Protein AF-A0A6P7GQM7-F1 (afdb_monomer_lite)

pLDDT: mean 79.1, std 17.11, range [35.19, 96.0]

Secondary structure (DSSP, 8-state):
------SS-----SS--------B-TTSHHHHHHHHHHHTS-TTTSTT-SSSS--HHHHHHHHHHHHHHHHHHHHHHH-GGGGHHHHTTS---SSS--SS----TTSPP---TTHHHHHHHHHT-----SB-------

Organism: NCBI:txid50390

Structure (mmCIF, N/CA/C/O backbone):
data_AF-A0A6P7GQM7-F1
#
_entry.id   AF-A0A6P7GQM7-F1
#
loop_
_atom_site.group_PDB
_atom_site.id
_atom_site.type_symbol
_atom_site.label_atom_id
_atom_site.label_alt_id
_atom_site.label_comp_id
_atom_site.label_asym_id
_atom_site.label_entity_id
_atom_site.label_seq_id
_atom_site.pdbx_PDB_ins_code
_atom_site.Cartn_x
_atom_site.Cartn_y
_atom_site.Cartn_z
_atom_site.occupancy
_atom_site.B_iso_or_equiv
_atom_site.auth_seq_id
_atom_site.auth_comp_id
_atom_site.auth_asym_id
_atom_site.auth_atom_id
_atom_site.pdbx_PDB_model_num
ATOM 1 N N . VAL A 1 1 ? 1.894 14.344 12.212 1.00 48.28 1 VAL A N 1
ATOM 2 C CA . VAL A 1 1 ? 0.674 14.285 13.047 1.00 48.28 1 VAL A CA 1
ATOM 3 C C . VAL A 1 1 ? -0.482 13.864 12.151 1.00 48.28 1 VAL A C 1
ATOM 5 O O . VAL A 1 1 ? -1.116 14.711 11.549 1.00 48.28 1 VAL A O 1
ATOM 8 N N . MET A 1 2 ? -0.641 12.559 11.931 1.00 53.94 2 MET A N 1
ATOM 9 C CA . MET A 1 2 ? -1.690 11.977 11.072 1.00 53.94 2 MET A CA 1
ATOM 10 C C . MET A 1 2 ? -2.284 10.703 11.696 1.00 53.94 2 MET A C 1
ATOM 12 O O . MET A 1 2 ? -3.003 9.984 11.014 1.00 53.94 2 MET A O 1
ATOM 16 N N . ASP A 1 3 ? -1.943 10.384 12.955 1.00 54.06 3 ASP A N 1
ATOM 17 C CA . ASP A 1 3 ? -2.002 8.988 13.400 1.00 54.06 3 ASP A CA 1
ATOM 18 C C . ASP A 1 3 ? -2.409 8.698 14.840 1.00 54.06 3 ASP A C 1
ATOM 20 O O . ASP A 1 3 ? -2.373 7.551 15.281 1.00 54.06 3 ASP A O 1
ATOM 24 N N . GLU A 1 4 ? -2.864 9.705 15.569 1.00 55.41 4 GLU A N 1
ATOM 25 C CA . GLU A 1 4 ? -3.515 9.445 16.842 1.00 55.41 4 GLU A CA 1
ATOM 26 C C . GLU A 1 4 ? -5.003 9.283 16.557 1.00 55.41 4 GLU A C 1
ATOM 28 O O . GLU A 1 4 ? -5.739 10.253 16.368 1.00 55.41 4 GLU A O 1
ATOM 33 N N . ARG A 1 5 ? -5.459 8.025 16.488 1.00 55.38 5 ARG A N 1
ATOM 34 C CA . ARG A 1 5 ? -6.849 7.726 16.831 1.00 55.38 5 ARG A CA 1
ATOM 35 C C . ARG A 1 5 ? -7.001 8.258 18.244 1.00 55.38 5 ARG A C 1
ATOM 37 O O . ARG A 1 5 ? -6.446 7.633 19.133 1.00 55.38 5 ARG A O 1
ATOM 44 N N . TRP A 1 6 ? -7.627 9.427 18.383 1.00 56.97 6 TRP A N 1
ATOM 45 C CA . TRP A 1 6 ? -7.838 10.156 19.633 1.00 56.97 6 TRP A CA 1
ATOM 46 C C . TRP A 1 6 ? -7.921 9.181 20.822 1.00 56.97 6 TRP A C 1
ATOM 48 O O . TRP A 1 6 ? -8.941 8.523 21.011 1.00 56.97 6 TRP A O 1
ATOM 58 N N . GLU A 1 7 ? -6.795 8.977 21.523 1.00 48.69 7 GLU A N 1
ATOM 59 C CA . GLU A 1 7 ? -6.690 8.015 22.639 1.00 48.69 7 GLU A CA 1
ATOM 60 C C . GLU A 1 7 ? -7.185 8.635 23.949 1.00 48.69 7 GLU A C 1
ATOM 62 O O . GLU A 1 7 ? -7.401 7.936 24.933 1.00 48.69 7 GLU A O 1
ATOM 67 N N . SER A 1 8 ? -7.465 9.932 23.943 1.00 48.84 8 SER A N 1
ATOM 68 C CA . SER A 1 8 ? -8.420 10.534 24.849 1.00 48.84 8 SER A CA 1
ATOM 69 C C . SER A 1 8 ? -9.684 10.793 24.053 1.00 48.84 8 SER A C 1
ATOM 71 O O . SER A 1 8 ? -9.651 11.457 23.018 1.00 48.84 8 SER A O 1
ATOM 73 N N . GLU A 1 9 ? -10.794 10.260 24.554 1.00 48.81 9 GLU A N 1
ATOM 74 C CA . GLU A 1 9 ? -12.084 10.935 24.530 1.00 48.81 9 GLU A CA 1
ATOM 75 C C . GLU A 1 9 ? -11.794 12.444 24.538 1.00 48.81 9 GLU A C 1
ATOM 77 O O . GLU A 1 9 ? -11.383 13.009 25.556 1.00 48.81 9 GLU A O 1
ATOM 82 N N . VAL A 1 10 ? -11.847 13.086 23.362 1.00 48.72 10 VAL A N 1
ATOM 83 C CA . VAL A 1 10 ? -11.996 14.533 23.331 1.00 48.72 10 VAL A CA 1
ATOM 84 C C . VAL A 1 10 ? -13.268 14.676 24.118 1.00 48.72 10 VAL A C 1
ATOM 86 O O . VAL A 1 10 ? -14.307 14.203 23.668 1.00 48.72 10 VAL A O 1
ATOM 89 N N . VAL A 1 11 ? -13.174 15.173 25.348 1.00 51.91 11 VAL A N 1
ATOM 90 C CA . VAL A 1 11 ? -14.377 15.558 26.056 1.00 51.91 11 VAL A CA 1
ATOM 91 C C . VAL A 1 11 ? -14.984 16.583 25.115 1.00 51.91 11 VAL A C 1
ATOM 93 O O . VAL A 1 11 ? -14.393 17.648 24.931 1.00 51.91 11 VAL A O 1
ATOM 96 N N . GLU A 1 12 ? -16.022 16.169 24.382 1.00 57.19 12 GLU A N 1
ATOM 97 C CA . GLU A 1 12 ? -16.657 16.914 23.300 1.00 57.19 12 GLU A CA 1
ATOM 98 C C . GLU A 1 12 ? -17.351 18.120 23.939 1.00 57.19 12 GLU A C 1
ATOM 100 O O . GLU A 1 12 ? -18.566 18.189 24.095 1.00 57.19 12 GLU A O 1
ATOM 105 N N . TYR A 1 13 ? -16.558 19.078 24.405 1.00 57.94 13 TYR A N 1
ATOM 106 C CA . TYR A 1 13 ? -17.033 20.350 24.888 1.00 57.94 13 TYR A CA 1
ATOM 107 C C . TYR A 1 13 ? -17.284 21.212 23.657 1.00 57.94 13 TYR A C 1
ATOM 109 O O . TYR A 1 13 ? -16.399 21.919 23.181 1.00 57.94 13 TYR A O 1
ATOM 117 N N . GLY A 1 14 ? -18.514 21.161 23.155 1.00 58.06 14 GLY A N 1
ATOM 118 C CA . GLY A 1 14 ? -19.059 22.220 22.313 1.00 58.06 14 GLY A CA 1
ATOM 119 C C . GLY A 1 14 ? -19.624 21.753 20.980 1.00 58.06 14 GLY A C 1
ATOM 120 O O . GLY A 1 14 ? -19.054 20.921 20.286 1.00 58.06 14 GLY A O 1
ATOM 121 N N . ALA A 1 15 ? -20.757 22.360 20.626 1.00 61.09 15 ALA A N 1
ATOM 122 C CA . ALA A 1 15 ? -21.502 22.194 19.385 1.00 61.09 15 ALA A CA 1
ATOM 123 C C . ALA A 1 15 ? -20.697 22.643 18.146 1.00 61.09 15 ALA A C 1
ATOM 125 O O . ALA A 1 15 ? -20.963 23.694 17.564 1.00 61.09 15 ALA A O 1
ATOM 126 N N . ILE A 1 16 ? -19.683 21.869 17.759 1.00 69.50 16 ILE A N 1
ATOM 127 C CA . ILE A 1 16 ? -18.835 22.124 16.593 1.00 69.50 16 ILE A CA 1
ATOM 128 C C . ILE A 1 16 ? -18.745 20.837 15.772 1.00 69.50 16 ILE A C 1
ATOM 130 O O . ILE A 1 16 ? -18.301 19.804 16.262 1.00 69.50 16 ILE A O 1
ATOM 134 N N . ASN A 1 17 ? -19.148 20.905 14.501 1.00 73.19 17 ASN A N 1
ATOM 135 C CA . ASN A 1 17 ? -19.042 19.777 13.578 1.00 73.19 17 ASN A CA 1
ATOM 136 C C . ASN A 1 17 ? -17.584 19.583 13.145 1.00 73.19 17 ASN A C 1
ATOM 138 O O . ASN A 1 17 ? -17.021 20.434 12.456 1.00 73.19 17 ASN A O 1
ATOM 142 N N . ILE A 1 18 ? -16.994 18.444 13.509 1.00 70.81 18 ILE A N 1
ATOM 143 C CA . ILE A 1 18 ? -15.658 18.037 13.066 1.00 70.81 18 ILE A CA 1
ATOM 144 C C . ILE A 1 18 ? -15.810 16.965 11.986 1.00 70.81 18 ILE A C 1
ATOM 146 O O . ILE A 1 18 ? -16.333 15.882 12.233 1.00 70.81 18 ILE A O 1
ATOM 150 N N . THR A 1 19 ? -15.327 17.260 10.782 1.00 76.06 19 THR A N 1
ATOM 151 C CA . THR A 1 19 ? -15.276 16.309 9.662 1.00 76.06 19 THR A CA 1
ATOM 152 C C . THR A 1 19 ? -13.851 15.825 9.429 1.00 76.06 19 THR A C 1
ATOM 154 O O . THR A 1 19 ? -12.898 16.583 9.609 1.00 76.06 19 THR A O 1
ATOM 157 N N . GLY A 1 20 ? -13.691 14.588 8.959 1.00 77.31 20 GLY A N 1
ATOM 158 C CA . GLY A 1 20 ? -12.384 14.021 8.640 1.00 77.31 20 GLY A CA 1
ATOM 159 C C . GLY A 1 20 ? -12.458 12.898 7.612 1.00 77.31 20 GLY A C 1
ATOM 160 O O . GLY A 1 20 ? -13.537 12.472 7.203 1.00 77.31 20 GLY A O 1
ATOM 161 N N . PHE A 1 21 ? -11.289 12.404 7.207 1.00 80.44 21 PHE A N 1
ATOM 162 C CA . PHE A 1 21 ? -11.164 11.279 6.284 1.00 80.44 21 PHE A CA 1
ATOM 163 C C . PHE A 1 21 ? -10.615 10.057 7.007 1.00 80.44 21 PHE A C 1
ATOM 165 O O . PHE A 1 21 ? -9.714 10.163 7.840 1.00 80.44 21 PHE A O 1
ATOM 172 N N . ARG A 1 22 ? -11.122 8.879 6.640 1.00 83.19 22 ARG A N 1
ATOM 173 C CA . ARG A 1 22 ? -10.622 7.598 7.131 1.00 83.19 22 ARG A CA 1
ATOM 174 C C . ARG A 1 22 ? -10.298 6.688 5.958 1.00 83.19 22 ARG A C 1
ATOM 176 O O . ARG A 1 22 ? -11.152 6.424 5.121 1.00 83.19 22 ARG A O 1
ATOM 183 N N . ILE A 1 23 ? -9.061 6.201 5.931 1.00 88.94 23 ILE A N 1
ATOM 184 C CA . ILE A 1 23 ? -8.549 5.364 4.836 1.00 88.94 23 ILE A CA 1
ATOM 185 C C . ILE A 1 23 ? -8.523 3.865 5.175 1.00 88.94 23 ILE A C 1
ATOM 187 O O . ILE A 1 23 ? -8.306 3.049 4.287 1.00 88.94 23 ILE A O 1
ATOM 191 N N . VAL A 1 24 ? -8.756 3.497 6.444 1.00 90.75 24 VAL A N 1
ATOM 192 C CA . VAL A 1 24 ? -8.826 2.103 6.928 1.00 90.75 24 VAL A CA 1
ATOM 193 C C . VAL A 1 24 ? -10.217 1.820 7.497 1.00 90.75 24 VAL A C 1
ATOM 195 O O . VAL A 1 24 ? -10.609 2.434 8.489 1.00 90.75 24 VAL A O 1
ATOM 198 N N . ASP A 1 25 ? -10.946 0.870 6.909 1.00 89.88 25 ASP A N 1
ATOM 199 C CA . ASP A 1 25 ? -12.347 0.580 7.237 1.00 89.88 25 ASP A CA 1
ATOM 200 C C . ASP A 1 25 ? -12.423 -0.567 8.232 1.00 89.88 25 ASP A C 1
ATOM 202 O O . ASP A 1 25 ? -12.319 -1.731 7.847 1.00 89.88 25 ASP A O 1
ATOM 206 N N . SER A 1 26 ? -12.652 -0.280 9.509 1.00 88.25 26 SER A N 1
ATOM 207 C CA . SER A 1 26 ? -12.829 -1.353 10.492 1.00 88.25 26 SER A CA 1
ATOM 208 C C . SER A 1 26 ? -14.149 -2.115 10.331 1.00 88.25 26 SER A C 1
ATOM 210 O O . SER A 1 26 ? -14.361 -3.088 11.047 1.00 88.25 26 SER A O 1
ATOM 212 N N . PHE A 1 27 ? -15.060 -1.702 9.443 1.00 88.81 27 PHE A N 1
ATOM 213 C CA . PHE A 1 27 ? -16.300 -2.437 9.187 1.00 88.81 27 PHE A CA 1
ATOM 214 C C . PHE A 1 27 ? -16.121 -3.557 8.162 1.00 88.81 27 PHE A C 1
ATOM 216 O O . PHE A 1 27 ? -16.893 -4.519 8.181 1.00 88.81 27 PHE A O 1
ATOM 223 N N . LYS A 1 28 ? -15.081 -3.496 7.322 1.00 91.88 28 LYS A N 1
ATOM 224 C CA . LYS A 1 28 ? -14.797 -4.544 6.336 1.00 91.88 28 LYS A CA 1
ATOM 225 C C . LYS A 1 28 ? -14.299 -5.825 7.022 1.00 91.88 28 LYS A C 1
ATOM 227 O O . LYS A 1 28 ? -13.337 -5.747 7.787 1.00 91.88 28 LYS A O 1
ATOM 232 N N . PRO A 1 29 ? -14.877 -7.008 6.725 1.00 93.88 29 PRO A N 1
ATOM 233 C CA . PRO A 1 29 ? -14.520 -8.262 7.398 1.00 93.88 29 PRO A CA 1
ATOM 234 C C . PRO A 1 29 ? -13.021 -8.589 7.364 1.00 93.88 29 PRO A C 1
ATOM 236 O O . PRO A 1 29 ? -12.438 -8.883 8.400 1.00 93.88 29 PRO A O 1
ATOM 239 N N . TYR A 1 30 ? -12.377 -8.440 6.203 1.00 93.69 30 TYR A N 1
ATOM 240 C CA . TYR A 1 30 ? -10.947 -8.727 6.049 1.00 93.69 30 TYR A CA 1
ATOM 241 C C . TYR A 1 30 ? -10.045 -7.750 6.826 1.00 93.69 30 TYR A C 1
ATOM 243 O O . TYR A 1 30 ? -8.947 -8.107 7.239 1.00 93.69 30 TYR A O 1
ATOM 251 N N . VAL A 1 31 ? -10.501 -6.512 7.057 1.00 94.62 31 VAL A N 1
ATOM 252 C CA . VAL A 1 31 ? -9.771 -5.538 7.884 1.00 94.62 31 VAL A CA 1
ATOM 253 C C . VAL A 1 31 ? -9.951 -5.863 9.365 1.00 94.62 31 VAL A C 1
ATOM 255 O O . VAL A 1 31 ? -9.007 -5.705 10.131 1.00 94.62 31 VAL A O 1
ATOM 258 N N . LYS A 1 32 ? -11.129 -6.351 9.778 1.00 94.44 32 LYS A N 1
ATOM 259 C CA . LYS A 1 32 ? -11.352 -6.824 11.155 1.00 94.44 32 LYS A CA 1
ATOM 260 C C . LYS A 1 32 ? -10.427 -7.984 11.503 1.00 94.44 32 LYS A C 1
ATOM 262 O O . LYS A 1 32 ? -9.743 -7.910 12.514 1.00 94.44 32 LYS A O 1
ATOM 267 N N . GLU A 1 33 ? -10.356 -8.992 10.639 1.00 95.50 33 GLU A N 1
ATOM 268 C CA . GLU A 1 33 ? -9.454 -10.137 10.813 1.00 95.50 33 GLU A CA 1
ATOM 269 C C . GLU A 1 33 ? -7.987 -9.688 10.926 1.00 95.50 33 GLU A C 1
ATOM 271 O O . GLU A 1 33 ? -7.264 -10.105 11.831 1.00 95.50 33 GLU A O 1
ATOM 276 N N . PHE A 1 34 ? -7.564 -8.755 10.066 1.00 95.31 34 PHE A N 1
ATOM 277 C CA . PHE A 1 34 ? -6.240 -8.142 10.160 1.00 95.31 34 PHE A CA 1
ATOM 278 C C . PHE A 1 34 ? -6.011 -7.442 11.513 1.00 95.31 34 PHE A C 1
ATOM 280 O O . PHE A 1 34 ? -4.972 -7.647 12.141 1.00 95.31 34 PHE A O 1
ATOM 287 N N . LEU A 1 35 ? -6.971 -6.636 11.979 1.00 95.19 35 LEU A N 1
ATOM 288 C CA . LEU A 1 35 ? -6.865 -5.903 13.245 1.00 95.19 35 LEU A CA 1
ATOM 289 C C . LEU A 1 35 ? -6.834 -6.837 14.463 1.00 95.19 35 LEU A C 1
ATOM 291 O O . LEU A 1 35 ? -6.117 -6.556 15.422 1.00 95.19 35 LEU A O 1
ATOM 295 N N . GLU A 1 36 ? -7.546 -7.965 14.425 1.00 95.75 36 GLU A N 1
ATOM 296 C CA . GLU A 1 36 ? -7.467 -8.990 15.473 1.00 95.75 36 GLU A CA 1
ATOM 297 C C . GLU A 1 36 ? -6.062 -9.597 15.572 1.00 95.75 36 GLU A C 1
ATOM 299 O O . GLU A 1 36 ? -5.556 -9.804 16.677 1.00 95.75 36 GLU A O 1
ATOM 304 N N . GLY A 1 37 ? -5.409 -9.843 14.432 1.00 94.56 37 GLY A N 1
ATOM 305 C CA . GLY A 1 37 ? -4.007 -10.260 14.389 1.00 94.56 37 GLY A CA 1
ATOM 306 C C . GLY A 1 37 ? -3.061 -9.165 14.887 1.00 94.56 37 GLY A C 1
ATOM 307 O O . GLY A 1 37 ? -2.193 -9.431 15.717 1.00 94.56 37 GLY A O 1
ATOM 308 N N . TRP A 1 38 ? -3.271 -7.924 14.443 1.00 94.69 38 TRP A N 1
ATOM 309 C CA . TRP A 1 38 ? -2.482 -6.752 14.839 1.00 94.69 38 TRP A CA 1
ATOM 310 C C . TRP A 1 38 ? -2.496 -6.511 16.354 1.00 94.69 38 TRP A C 1
ATOM 312 O O . TRP A 1 38 ? -1.456 -6.219 16.948 1.00 94.69 38 TRP A O 1
ATOM 322 N N . LYS A 1 39 ? -3.654 -6.699 16.996 1.00 94.56 39 LYS A N 1
ATOM 323 C CA . LYS A 1 39 ? -3.832 -6.570 18.448 1.00 94.56 39 LYS A CA 1
ATOM 324 C C . LYS A 1 39 ? -3.036 -7.604 19.251 1.00 94.56 39 LYS A C 1
ATOM 326 O O . LYS A 1 39 ? -2.684 -7.348 20.396 1.00 94.56 39 LYS A O 1
ATOM 331 N N . ARG A 1 40 ? -2.764 -8.779 18.6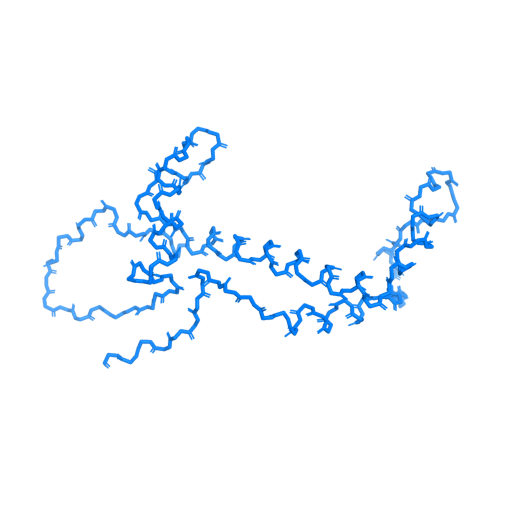80 1.00 94.94 40 ARG A N 1
ATOM 332 C CA . ARG A 1 40 ? -2.031 -9.863 19.359 1.00 94.94 40 ARG A CA 1
ATOM 333 C C . ARG A 1 40 ? -0.511 -9.716 19.273 1.00 94.94 40 ARG A C 1
ATOM 335 O O . ARG A 1 40 ? 0.194 -10.486 19.919 1.00 94.94 40 ARG A O 1
ATOM 342 N N . LEU A 1 41 ? -0.008 -8.780 18.468 1.00 93.75 41 LEU A N 1
ATOM 343 C CA . LEU A 1 41 ? 1.426 -8.543 18.331 1.00 93.75 41 LEU A CA 1
ATOM 344 C C . LEU A 1 41 ? 1.998 -7.883 19.589 1.00 93.75 41 LEU A C 1
ATOM 346 O O . LEU A 1 41 ? 1.393 -6.976 20.157 1.00 93.75 41 LEU A O 1
ATOM 350 N N . ASP A 1 42 ? 3.193 -8.321 19.984 1.00 92.50 42 ASP A N 1
ATOM 351 C CA . ASP A 1 42 ? 3.945 -7.726 21.085 1.00 92.50 42 ASP A CA 1
ATOM 352 C C . ASP A 1 42 ? 4.468 -6.338 20.685 1.00 92.50 42 ASP A C 1
ATOM 354 O O . ASP A 1 42 ? 5.222 -6.192 19.716 1.00 92.50 42 ASP A O 1
ATOM 358 N N . SER A 1 43 ? 4.079 -5.317 21.447 1.00 89.19 43 SER A N 1
ATOM 359 C CA . SER A 1 43 ? 4.460 -3.925 21.208 1.00 89.19 43 SER A CA 1
ATOM 360 C C . SER A 1 43 ? 5.945 -3.656 21.466 1.00 89.19 43 SER A C 1
ATOM 362 O O . SER A 1 43 ? 6.475 -2.668 20.955 1.00 89.19 43 SER A O 1
ATOM 364 N N . VAL A 1 44 ? 6.633 -4.538 22.203 1.00 91.38 44 VAL A N 1
ATOM 365 C CA . VAL A 1 44 ? 8.087 -4.462 22.414 1.00 91.38 44 VAL A CA 1
ATOM 366 C C . VAL A 1 44 ? 8.839 -4.876 21.149 1.00 91.38 44 VAL A C 1
ATOM 368 O O . VAL A 1 44 ? 9.788 -4.207 20.746 1.00 91.38 44 VAL A O 1
ATOM 371 N N . GLN A 1 45 ? 8.405 -5.957 20.494 1.00 92.19 45 GLN A N 1
ATOM 372 C CA . GLN A 1 45 ? 9.007 -6.429 19.242 1.00 92.19 45 GLN A CA 1
ATOM 373 C C . GLN A 1 45 ? 8.578 -5.589 18.037 1.00 92.19 45 GLN A C 1
ATOM 375 O O . GLN A 1 45 ? 9.355 -5.396 17.103 1.00 92.19 45 GLN A O 1
ATOM 380 N N . SER A 1 46 ? 7.334 -5.109 18.043 1.00 88.00 46 SER A N 1
ATOM 381 C CA . SER A 1 46 ? 6.735 -4.317 16.969 1.00 88.00 46 SER A CA 1
ATOM 382 C C . SER A 1 46 ? 6.179 -3.006 17.530 1.00 88.00 46 SER A C 1
ATOM 384 O O . SER A 1 46 ? 4.996 -2.937 17.876 1.00 88.00 46 SER A O 1
ATOM 386 N N . PRO A 1 47 ? 7.006 -1.948 17.618 1.00 88.06 47 PRO A N 1
ATOM 387 C CA . PRO A 1 47 ? 6.573 -0.657 18.139 1.00 88.06 47 PRO A CA 1
ATOM 388 C C . PRO A 1 47 ? 5.329 -0.131 17.411 1.00 88.06 47 PRO A C 1
ATOM 390 O O . PRO A 1 47 ? 5.301 -0.043 16.184 1.00 88.06 47 PRO A O 1
ATOM 393 N N . GLY A 1 48 ? 4.293 0.219 18.174 1.00 85.19 48 GLY A N 1
ATOM 394 C CA . GLY A 1 48 ? 3.010 0.702 17.647 1.00 85.19 48 GLY A CA 1
ATOM 395 C C . GLY A 1 48 ? 1.976 -0.387 17.327 1.00 85.19 48 GLY A C 1
ATOM 396 O O . GLY A 1 48 ? 0.831 -0.044 17.024 1.00 85.19 48 GLY A O 1
ATOM 397 N N . ALA A 1 49 ? 2.338 -1.670 17.426 1.00 90.00 49 ALA A N 1
ATOM 398 C CA . ALA A 1 49 ? 1.400 -2.791 17.361 1.00 90.00 49 ALA A CA 1
ATOM 399 C C . ALA A 1 49 ? 0.746 -3.085 18.727 1.00 90.00 49 ALA A C 1
ATOM 401 O O . ALA A 1 49 ? 0.973 -2.365 19.701 1.00 90.00 49 ALA A O 1
ATOM 402 N N . GLY A 1 50 ? -0.115 -4.107 18.796 1.00 90.38 50 GLY A N 1
ATOM 403 C CA . GLY A 1 50 ? -0.801 -4.487 20.039 1.00 90.38 50 GLY A CA 1
ATOM 404 C C . GLY A 1 50 ? -2.005 -3.605 20.401 1.00 90.38 50 GLY A C 1
ATOM 405 O O . GLY A 1 50 ? -2.539 -3.695 21.504 1.00 90.38 50 GLY A O 1
ATOM 406 N N . LYS A 1 51 ? -2.442 -2.739 19.479 1.00 89.94 51 LYS A N 1
ATOM 407 C CA . LYS A 1 51 ? -3.579 -1.820 19.647 1.00 89.94 51 LYS A CA 1
ATOM 408 C C . LYS A 1 51 ? -4.801 -2.293 18.855 1.00 89.94 51 LYS A C 1
ATOM 410 O O . LYS A 1 51 ? -4.673 -3.019 17.875 1.00 89.94 51 LYS A O 1
ATOM 415 N N . ASP A 1 52 ? -5.987 -1.793 19.207 1.00 89.44 52 ASP A N 1
ATOM 416 C CA . ASP A 1 52 ? -7.243 -2.034 18.463 1.00 89.44 52 ASP A CA 1
ATOM 417 C C . ASP A 1 52 ? -7.313 -1.310 17.104 1.00 89.44 52 ASP A C 1
ATOM 419 O O . ASP A 1 52 ? -8.281 -1.433 16.348 1.00 89.44 52 ASP A O 1
ATOM 423 N N . SER A 1 53 ? -6.301 -0.506 16.788 1.00 89.38 53 SER A N 1
ATOM 424 C CA . SER A 1 53 ? -6.206 0.210 15.526 1.00 89.38 53 SER A CA 1
ATOM 425 C C . SER A 1 53 ? -4.780 0.242 15.012 1.00 89.38 53 SER A C 1
ATOM 427 O O . SER A 1 53 ? -3.823 0.154 15.780 1.00 89.38 53 SER A O 1
ATOM 429 N N . ILE A 1 54 ? -4.669 0.380 13.697 1.00 91.12 54 ILE A N 1
ATOM 430 C CA . ILE A 1 54 ? -3.410 0.595 13.008 1.00 91.12 54 ILE A CA 1
ATOM 431 C C . ILE A 1 54 ? -3.317 2.047 12.561 1.00 91.12 54 ILE A C 1
ATOM 433 O O . ILE A 1 54 ? -4.310 2.663 12.168 1.00 91.12 54 ILE A O 1
ATOM 437 N N . SER A 1 55 ? -2.096 2.551 12.603 1.00 90.00 55 SER A N 1
ATOM 438 C CA . SER A 1 55 ? -1.737 3.855 12.092 1.00 90.00 55 SER A CA 1
ATOM 439 C C . SER A 1 55 ? -1.883 3.904 10.551 1.00 90.00 55 SER A C 1
ATOM 441 O O . SER A 1 55 ? -1.582 2.930 9.864 1.00 90.00 55 SER A O 1
ATOM 443 N N . ALA A 1 56 ? -2.332 5.014 9.970 1.00 89.12 56 ALA A N 1
ATOM 444 C CA . ALA A 1 56 ? -2.361 5.294 8.540 1.00 89.12 56 ALA A CA 1
ATOM 445 C C . ALA A 1 56 ? -0.994 5.055 7.885 1.00 89.12 56 ALA A C 1
ATOM 447 O O . ALA A 1 56 ? -0.928 4.432 6.824 1.00 89.12 56 ALA A O 1
ATOM 448 N N . GLN A 1 57 ? 0.102 5.487 8.521 1.00 90.62 57 GLN A N 1
ATOM 449 C CA . GLN A 1 57 ? 1.450 5.231 8.007 1.00 90.62 57 GLN A CA 1
ATOM 450 C C . GLN A 1 57 ? 1.766 3.729 7.979 1.00 90.62 57 GLN A C 1
ATOM 452 O O . GLN A 1 57 ? 2.242 3.219 6.962 1.00 90.62 57 GLN A O 1
ATOM 457 N N . ALA A 1 58 ? 1.483 3.012 9.068 1.00 92.50 58 ALA A N 1
ATOM 458 C CA . ALA A 1 58 ? 1.715 1.574 9.152 1.00 92.50 58 ALA A CA 1
ATOM 459 C C . ALA A 1 58 ? 0.827 0.793 8.167 1.00 92.50 58 ALA A C 1
ATOM 461 O O . ALA A 1 58 ? 1.310 -0.120 7.498 1.00 92.50 58 ALA A O 1
ATOM 462 N N . ALA A 1 59 ? -0.436 1.192 8.003 1.00 93.69 59 ALA A N 1
ATOM 463 C CA . ALA A 1 59 ? -1.367 0.578 7.062 1.00 93.69 59 ALA A CA 1
ATOM 464 C C . ALA A 1 59 ? -0.915 0.752 5.603 1.00 93.69 59 ALA A C 1
ATOM 466 O O . ALA A 1 59 ? -0.948 -0.201 4.824 1.00 93.69 59 ALA A O 1
ATOM 467 N N . LEU A 1 60 ? -0.425 1.945 5.243 1.00 93.75 60 LEU A N 1
ATOM 468 C CA . LEU A 1 60 ? 0.156 2.202 3.923 1.00 93.75 60 LEU A CA 1
ATOM 469 C C . LEU A 1 60 ? 1.391 1.332 3.668 1.00 93.75 60 LEU A C 1
ATOM 471 O O . LEU A 1 60 ? 1.539 0.802 2.568 1.00 93.75 60 LEU A O 1
ATOM 475 N N . MET A 1 61 ? 2.259 1.159 4.669 1.00 95.06 61 MET A N 1
ATOM 476 C CA . MET A 1 61 ? 3.440 0.299 4.540 1.00 95.06 61 MET A CA 1
ATOM 477 C C . MET A 1 61 ? 3.075 -1.178 4.414 1.00 95.06 61 MET A C 1
ATOM 479 O O . MET A 1 61 ? 3.664 -1.871 3.583 1.00 95.06 61 MET A O 1
ATOM 483 N N . TYR A 1 62 ? 2.079 -1.642 5.172 1.00 94.00 62 TYR A N 1
ATOM 484 C CA . TYR A 1 62 ? 1.561 -3.003 5.061 1.00 94.00 62 TYR A CA 1
ATOM 485 C C . TYR A 1 62 ? 1.114 -3.299 3.623 1.00 94.00 62 TYR A C 1
ATOM 487 O O . TYR A 1 62 ? 1.650 -4.207 2.988 1.00 94.00 62 TYR A O 1
ATOM 495 N N . ASP A 1 63 ? 0.231 -2.472 3.053 1.00 95.06 63 ASP A N 1
ATOM 496 C CA . ASP A 1 63 ? -0.227 -2.650 1.670 1.00 95.06 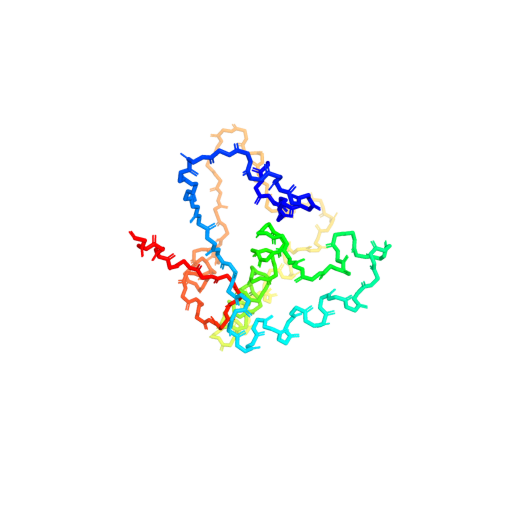63 ASP A CA 1
ATOM 497 C C . ASP A 1 63 ? 0.898 -2.466 0.636 1.00 95.06 63 ASP A C 1
ATOM 499 O O . ASP A 1 63 ? 0.920 -3.162 -0.385 1.00 95.06 63 ASP A O 1
ATOM 503 N N . ALA A 1 64 ? 1.846 -1.551 0.873 1.00 95.25 64 ALA A N 1
ATOM 504 C CA . ALA A 1 64 ? 2.968 -1.311 -0.035 1.00 95.25 64 ALA A CA 1
ATOM 505 C C . ALA A 1 64 ? 3.829 -2.567 -0.230 1.00 95.25 64 ALA A C 1
ATOM 507 O O . ALA A 1 64 ? 4.215 -2.870 -1.363 1.00 95.25 64 ALA A O 1
ATOM 508 N N . VAL A 1 65 ? 4.081 -3.335 0.834 1.00 96.00 65 VAL A N 1
ATOM 509 C CA . VAL A 1 65 ? 4.833 -4.597 0.748 1.00 96.00 65 VAL A CA 1
ATOM 510 C C . VAL A 1 65 ? 4.114 -5.599 -0.154 1.00 96.00 65 VAL A C 1
ATOM 512 O O . VAL A 1 65 ? 4.737 -6.164 -1.054 1.00 96.00 65 VAL A O 1
ATOM 515 N N . PHE A 1 66 ? 2.800 -5.775 0.005 1.00 94.81 66 PHE A N 1
ATOM 516 C CA . PHE A 1 66 ? 2.040 -6.677 -0.865 1.00 94.81 66 PHE A CA 1
ATOM 517 C C . PHE A 1 66 ? 2.014 -6.201 -2.321 1.00 94.81 66 PHE A C 1
ATOM 519 O O . PHE A 1 66 ? 2.115 -7.021 -3.237 1.00 94.81 66 PHE A O 1
ATOM 526 N N . VAL A 1 67 ? 1.949 -4.886 -2.563 1.00 95.19 67 VAL A N 1
ATOM 527 C CA . VAL A 1 67 ? 2.064 -4.331 -3.920 1.00 95.19 67 VAL A CA 1
ATOM 528 C C . VAL A 1 67 ? 3.419 -4.668 -4.543 1.00 95.19 67 VAL A C 1
ATOM 530 O O . VAL A 1 67 ? 3.464 -5.054 -5.713 1.00 95.19 67 VAL A O 1
ATOM 533 N N . LEU A 1 68 ? 4.513 -4.549 -3.785 1.00 95.38 68 LEU A N 1
ATOM 534 C CA . LEU A 1 68 ? 5.854 -4.904 -4.254 1.00 95.38 68 LEU A CA 1
ATOM 535 C C . LEU A 1 68 ? 5.940 -6.393 -4.599 1.00 95.38 68 LEU A C 1
ATOM 537 O O . LEU A 1 68 ? 6.352 -6.733 -5.709 1.00 95.38 68 LEU A O 1
ATOM 541 N N . VAL A 1 69 ? 5.508 -7.270 -3.688 1.00 95.12 69 VAL A N 1
ATOM 542 C CA . VAL A 1 69 ? 5.527 -8.728 -3.889 1.00 95.12 69 VAL A CA 1
ATOM 543 C C . VAL A 1 69 ? 4.741 -9.109 -5.141 1.00 95.12 69 VAL A C 1
ATOM 545 O O . VAL A 1 69 ? 5.266 -9.791 -6.022 1.00 95.12 69 VAL A O 1
ATOM 548 N N . GLU A 1 70 ? 3.516 -8.607 -5.284 1.00 95.44 70 GLU A N 1
ATOM 549 C CA . GLU A 1 70 ? 2.675 -8.926 -6.435 1.00 95.44 70 GLU A CA 1
ATOM 550 C C . GLU A 1 70 ? 3.235 -8.345 -7.743 1.00 95.44 70 GLU A C 1
ATOM 552 O O . GLU A 1 70 ? 3.193 -8.996 -8.793 1.00 95.44 70 GLU A O 1
ATOM 557 N N . ALA A 1 71 ? 3.813 -7.140 -7.708 1.00 94.81 71 ALA A N 1
ATOM 558 C CA . ALA A 1 71 ? 4.473 -6.562 -8.874 1.00 94.81 71 ALA A CA 1
ATOM 559 C C . ALA A 1 71 ? 5.648 -7.430 -9.335 1.00 94.81 71 ALA A C 1
ATOM 561 O O . ALA A 1 71 ? 5.726 -7.765 -10.521 1.00 94.81 71 ALA A O 1
ATOM 562 N N . PHE A 1 72 ? 6.538 -7.825 -8.422 1.00 93.31 72 PHE A N 1
ATOM 563 C CA . PHE A 1 72 ? 7.697 -8.650 -8.758 1.00 93.31 72 PHE A CA 1
ATOM 564 C C . PHE A 1 72 ? 7.300 -10.059 -9.196 1.00 93.31 72 PHE A C 1
ATOM 566 O O . PHE A 1 72 ? 7.847 -10.546 -10.186 1.00 93.31 72 PHE A O 1
ATOM 573 N N . ASN A 1 73 ? 6.288 -10.667 -8.576 1.00 93.56 73 ASN A N 1
ATOM 574 C CA . ASN A 1 73 ? 5.728 -11.939 -9.033 1.00 93.56 73 ASN A CA 1
ATOM 575 C C . ASN A 1 73 ? 5.221 -11.838 -10.479 1.00 93.56 73 ASN A C 1
ATOM 577 O O . ASN A 1 73 ? 5.540 -12.688 -11.314 1.00 93.56 73 ASN A O 1
ATOM 581 N N . LYS A 1 74 ? 4.499 -10.766 -10.833 1.00 93.38 74 LYS A N 1
ATOM 582 C CA . LYS A 1 74 ? 4.045 -10.541 -12.218 1.00 93.38 74 LYS A CA 1
ATOM 583 C C . LYS A 1 74 ? 5.200 -10.306 -13.190 1.00 93.38 74 LYS A C 1
ATOM 585 O O . LYS A 1 74 ? 5.146 -10.797 -14.321 1.00 93.38 74 LYS A O 1
ATOM 590 N N . VAL A 1 75 ? 6.226 -9.568 -12.768 1.00 91.62 75 VAL A N 1
ATOM 591 C CA . VAL A 1 75 ? 7.437 -9.318 -13.561 1.00 91.62 75 VAL A CA 1
ATOM 592 C C . VAL A 1 75 ? 8.158 -10.634 -13.860 1.00 91.62 75 VAL A C 1
ATOM 594 O O . VAL A 1 75 ? 8.407 -10.938 -15.029 1.00 91.62 75 VAL A O 1
ATOM 597 N N . LEU A 1 76 ? 8.432 -11.430 -12.825 1.00 90.44 76 LEU A N 1
ATOM 598 C CA . LEU A 1 76 ? 9.147 -12.704 -12.914 1.00 90.44 76 LEU A CA 1
ATOM 599 C C . LEU A 1 76 ? 8.357 -13.756 -13.689 1.00 90.44 76 LEU A C 1
ATOM 601 O O . LEU A 1 76 ? 8.925 -14.441 -14.532 1.00 90.44 76 LEU A O 1
ATOM 605 N N . ARG A 1 77 ? 7.035 -13.826 -13.505 1.00 91.31 77 ARG A N 1
ATOM 606 C CA . ARG A 1 77 ? 6.174 -14.716 -14.296 1.00 91.31 77 ARG A CA 1
ATOM 607 C C . ARG A 1 77 ? 6.222 -14.386 -15.788 1.00 91.31 77 ARG A C 1
ATOM 609 O O . ARG A 1 77 ? 6.147 -15.284 -16.618 1.00 91.31 77 ARG A O 1
ATOM 616 N N . LYS A 1 78 ? 6.330 -13.100 -16.145 1.00 89.94 78 LYS A N 1
ATOM 617 C CA . LYS A 1 78 ? 6.420 -12.680 -17.550 1.00 89.94 78 LYS A CA 1
ATOM 618 C C . LYS A 1 78 ? 7.822 -12.869 -18.132 1.00 89.94 78 LYS A C 1
ATOM 620 O O . LYS A 1 78 ? 7.939 -13.143 -19.323 1.00 89.94 78 LYS A O 1
ATOM 625 N N . LYS A 1 79 ? 8.872 -12.658 -17.333 1.00 87.62 79 LYS A N 1
ATOM 626 C CA . LYS A 1 79 ? 10.279 -12.813 -17.732 1.00 87.62 79 LYS A CA 1
ATOM 627 C C . LYS A 1 79 ? 11.105 -13.357 -16.553 1.00 87.62 79 LYS A C 1
ATOM 629 O O . LYS A 1 79 ? 11.640 -12.552 -15.791 1.00 87.62 79 LYS A O 1
ATOM 634 N N . PRO A 1 80 ? 11.255 -14.684 -16.410 1.00 86.00 80 PRO A N 1
ATOM 635 C CA . PRO A 1 80 ? 11.955 -15.271 -15.262 1.00 86.00 80 PRO A CA 1
ATOM 636 C C . PRO A 1 80 ? 13.450 -14.927 -15.251 1.00 86.00 80 PRO A C 1
ATOM 638 O O . PRO A 1 80 ? 14.028 -14.689 -14.195 1.00 86.00 80 PRO A O 1
ATOM 641 N N . ASP A 1 81 ? 14.069 -14.785 -16.426 1.00 83.19 81 ASP A N 1
ATOM 642 C CA . ASP A 1 81 ? 15.489 -14.437 -16.547 1.00 83.19 81 ASP A CA 1
ATOM 643 C C . ASP A 1 81 ? 15.782 -12.925 -16.435 1.00 83.19 81 ASP A C 1
ATOM 645 O O . ASP A 1 81 ? 16.930 -12.512 -16.608 1.00 83.19 81 ASP A O 1
ATOM 649 N N . LEU A 1 82 ? 14.784 -12.076 -16.135 1.00 81.00 82 LEU A N 1
ATOM 650 C CA . LEU A 1 82 ? 14.931 -10.608 -16.147 1.00 81.00 82 LEU A CA 1
ATOM 651 C C . LEU A 1 82 ? 16.070 -10.108 -15.248 1.00 81.00 82 LEU A C 1
ATOM 653 O O . LEU A 1 82 ? 16.780 -9.163 -15.592 1.00 81.00 82 LEU A O 1
ATOM 657 N N . PHE A 1 83 ? 16.262 -10.754 -14.098 1.00 78.12 83 PHE A N 1
ATOM 658 C CA . PHE A 1 83 ? 17.291 -10.375 -13.130 1.00 78.12 83 PHE A CA 1
ATOM 659 C C . PHE A 1 83 ? 18.559 -11.232 -13.208 1.00 78.12 83 PHE A C 1
ATOM 661 O O . PHE A 1 83 ? 19.558 -10.899 -12.574 1.00 78.12 83 PHE A O 1
ATOM 668 N N . ARG A 1 84 ? 18.586 -12.272 -14.048 1.00 72.94 84 ARG A N 1
ATOM 669 C CA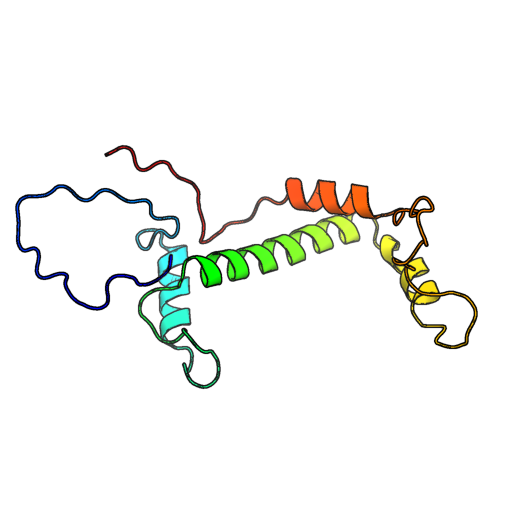 . ARG A 1 84 ? 19.688 -13.246 -14.129 1.00 72.94 84 ARG A CA 1
ATOM 670 C C . ARG A 1 84 ? 21.023 -12.618 -14.552 1.00 72.94 84 ARG A C 1
ATOM 672 O O . ARG A 1 84 ? 22.074 -12.975 -14.027 1.00 72.94 84 ARG A O 1
ATOM 679 N N . ASN A 1 85 ? 20.976 -11.616 -15.432 1.00 64.44 85 ASN A N 1
ATOM 680 C CA . ASN A 1 85 ? 22.155 -10.851 -15.862 1.00 64.44 85 ASN A CA 1
ATOM 681 C C . ASN A 1 85 ? 22.555 -9.738 -14.879 1.00 64.44 85 ASN A C 1
ATOM 683 O O . ASN A 1 85 ? 23.670 -9.227 -14.958 1.00 64.44 85 ASN A O 1
ATOM 687 N N . ASN A 1 86 ? 21.659 -9.357 -13.963 1.00 61.50 86 ASN A N 1
ATOM 688 C CA . ASN A 1 86 ? 21.923 -8.337 -12.948 1.00 61.50 86 ASN A CA 1
ATOM 689 C C . ASN A 1 86 ? 22.651 -8.939 -11.736 1.00 61.50 86 ASN A C 1
ATOM 691 O O . ASN A 1 86 ? 23.542 -8.296 -11.197 1.00 61.50 86 ASN A O 1
ATOM 695 N N . VAL A 1 87 ? 22.384 -10.206 -11.390 1.00 55.03 87 VAL A N 1
ATOM 696 C CA . VAL A 1 87 ? 23.145 -10.944 -10.358 1.00 55.03 87 VAL A CA 1
ATOM 697 C C . VAL A 1 87 ? 24.632 -11.052 -10.728 1.00 55.03 87 VAL A C 1
ATOM 699 O O . VAL A 1 87 ? 25.496 -10.919 -9.869 1.00 55.03 87 VAL A O 1
ATOM 702 N N . ARG A 1 88 ? 24.950 -11.193 -12.023 1.00 51.62 88 ARG A N 1
ATOM 703 C CA . ARG A 1 88 ? 26.338 -11.200 -12.527 1.00 51.62 88 ARG A CA 1
ATOM 704 C C . ARG A 1 88 ? 26.997 -9.814 -12.569 1.00 51.62 88 ARG A C 1
ATOM 706 O O . ARG A 1 88 ? 28.218 -9.734 -12.563 1.00 51.62 88 ARG A O 1
ATOM 713 N N . ARG A 1 89 ? 26.204 -8.736 -12.614 1.00 52.97 89 ARG A N 1
ATOM 714 C CA . ARG A 1 89 ? 26.677 -7.338 -12.549 1.00 52.97 89 ARG A CA 1
ATOM 715 C C . ARG A 1 89 ? 26.790 -6.806 -11.114 1.00 52.97 89 ARG A C 1
ATOM 717 O O . ARG A 1 89 ? 27.377 -5.752 -10.917 1.00 52.97 89 ARG A O 1
ATOM 724 N N . GLY A 1 90 ? 26.228 -7.514 -10.132 1.00 51.66 90 GLY A N 1
ATOM 725 C CA . GLY A 1 90 ? 26.036 -7.023 -8.764 1.00 51.66 90 GLY A CA 1
ATOM 726 C C . GLY A 1 90 ? 26.993 -7.559 -7.697 1.00 51.66 90 GLY A C 1
ATOM 727 O O . GLY A 1 90 ? 26.772 -7.266 -6.530 1.00 51.66 90 GLY A O 1
ATOM 728 N N . LEU A 1 91 ? 28.025 -8.338 -8.045 1.00 51.78 91 LEU A N 1
ATOM 729 C CA . LEU A 1 91 ? 28.948 -8.917 -7.049 1.00 51.78 91 LEU A CA 1
ATOM 730 C C . LEU A 1 91 ? 30.435 -8.864 -7.432 1.00 51.78 91 LEU A C 1
ATOM 732 O O . LEU A 1 91 ? 31.258 -9.477 -6.758 1.00 51.78 91 LEU A O 1
ATOM 736 N N . ASN A 1 92 ? 30.828 -8.095 -8.452 1.00 46.84 92 ASN A N 1
ATOM 737 C CA . ASN A 1 92 ? 32.244 -7.774 -8.633 1.00 46.84 92 ASN A CA 1
ATOM 738 C C . ASN A 1 92 ? 32.615 -6.594 -7.729 1.00 46.84 92 ASN A C 1
ATOM 740 O O . ASN A 1 92 ? 32.760 -5.461 -8.173 1.00 46.84 92 ASN A O 1
ATOM 744 N N . TYR A 1 93 ? 32.819 -6.904 -6.446 1.00 48.94 93 TYR A N 1
ATOM 745 C CA . TYR A 1 93 ? 33.451 -6.030 -5.447 1.00 48.94 93 TYR A CA 1
ATOM 746 C C . TYR A 1 93 ? 34.924 -5.699 -5.778 1.00 48.94 93 TYR A C 1
ATOM 748 O O . TYR A 1 93 ? 35.579 -4.976 -5.036 1.00 48.94 93 TYR A O 1
ATOM 756 N N . ASN A 1 94 ? 35.442 -6.193 -6.910 1.00 44.94 94 ASN A N 1
ATOM 757 C CA . ASN A 1 94 ? 36.770 -5.889 -7.426 1.00 44.94 94 ASN A CA 1
ATOM 758 C C . ASN A 1 94 ? 36.697 -4.825 -8.537 1.00 44.94 94 ASN A C 1
ATOM 760 O O . ASN A 1 94 ? 36.772 -5.109 -9.730 1.00 44.94 94 ASN A O 1
ATOM 764 N N . GLY A 1 95 ? 36.552 -3.571 -8.111 1.00 49.16 95 GLY A N 1
ATOM 765 C CA . GLY A 1 95 ? 37.335 -2.448 -8.639 1.00 49.16 95 GLY A CA 1
ATOM 766 C C . GLY A 1 95 ? 36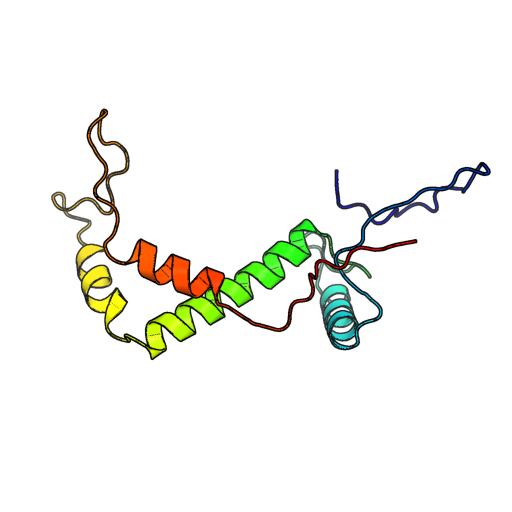.983 -1.789 -9.979 1.00 49.16 95 GLY A C 1
ATOM 767 O O . GLY A 1 95 ? 37.465 -0.680 -10.186 1.00 49.16 95 GLY A O 1
ATOM 768 N N . THR A 1 96 ? 36.178 -2.363 -10.885 1.00 51.84 96 THR A N 1
ATOM 769 C CA . THR A 1 96 ? 36.016 -1.748 -12.235 1.00 51.84 96 THR A CA 1
ATOM 770 C C . THR A 1 96 ? 34.606 -1.683 -12.818 1.00 51.84 96 THR A C 1
ATOM 772 O O . THR A 1 96 ? 34.407 -1.012 -13.828 1.00 51.84 96 THR A O 1
ATOM 775 N N . THR A 1 97 ? 33.590 -2.279 -12.190 1.00 50.28 97 THR A N 1
ATOM 776 C CA . THR A 1 97 ? 32.185 -2.080 -12.599 1.00 50.28 97 THR A CA 1
ATOM 777 C C . THR A 1 97 ? 31.356 -1.680 -11.392 1.00 50.28 97 THR A C 1
ATOM 779 O O . THR A 1 97 ? 30.797 -2.514 -10.687 1.00 50.28 97 THR A O 1
ATOM 782 N N . LYS A 1 98 ? 31.320 -0.372 -11.114 1.00 56.38 98 LYS A N 1
ATOM 783 C CA . LYS A 1 98 ? 30.489 0.173 -10.040 1.00 56.38 98 LYS A CA 1
ATOM 784 C C . LYS A 1 98 ? 29.027 -0.172 -10.322 1.00 56.38 98 LYS A C 1
ATOM 786 O O . LYS A 1 98 ? 28.491 0.176 -11.376 1.00 56.38 98 LYS A O 1
ATOM 791 N N . ALA A 1 99 ? 28.388 -0.851 -9.376 1.00 60.78 99 ALA A N 1
ATOM 792 C CA . ALA A 1 99 ? 26.940 -0.921 -9.313 1.00 60.78 99 ALA A CA 1
ATOM 793 C C . ALA A 1 99 ? 26.399 0.519 -9.286 1.00 60.78 99 ALA A C 1
ATOM 795 O O . ALA A 1 99 ? 26.761 1.267 -8.387 1.00 60.78 99 ALA A O 1
ATOM 796 N N . LEU A 1 100 ? 25.610 0.893 -10.302 1.00 67.62 100 LEU A N 1
ATOM 797 C CA . LEU A 1 100 ? 24.830 2.137 -10.411 1.00 67.62 100 LEU A CA 1
ATOM 798 C C . LEU A 1 100 ? 25.515 3.373 -9.780 1.00 67.62 100 LEU A C 1
ATOM 800 O O . LEU A 1 100 ? 25.214 3.742 -8.648 1.00 67.62 100 LEU A O 1
ATOM 804 N N . ASP A 1 101 ? 26.427 4.026 -10.510 1.00 70.69 101 ASP A N 1
ATOM 805 C CA . ASP A 1 101 ? 27.024 5.287 -10.047 1.00 70.69 101 ASP A CA 1
ATOM 806 C C . ASP A 1 101 ? 26.001 6.432 -10.154 1.00 70.69 101 ASP A C 1
ATOM 808 O O . ASP A 1 101 ? 25.640 6.867 -11.250 1.00 70.69 101 ASP A O 1
ATOM 812 N N . CYS A 1 102 ? 25.505 6.894 -9.005 1.00 76.94 102 CYS A N 1
ATOM 813 C CA . CYS A 1 102 ? 24.572 8.017 -8.916 1.00 76.94 102 CYS A CA 1
ATOM 814 C C . CYS A 1 102 ? 25.284 9.383 -8.924 1.00 76.94 102 CYS A C 1
ATOM 816 O O . CYS A 1 102 ? 24.614 10.402 -9.097 1.00 76.94 102 CYS A O 1
ATOM 818 N N . ASN A 1 103 ? 26.610 9.434 -8.730 1.00 77.75 103 ASN A N 1
ATOM 819 C CA . ASN A 1 103 ? 27.372 10.681 -8.674 1.00 77.75 103 ASN A CA 1
ATOM 820 C C . ASN A 1 103 ? 28.053 10.981 -10.017 1.00 77.75 103 ASN A C 1
ATOM 822 O O . ASN A 1 103 ? 29.256 10.806 -10.200 1.00 77.75 103 ASN A O 1
ATOM 826 N N . VAL A 1 104 ? 27.262 11.457 -10.973 1.00 78.81 104 VAL A N 1
ATOM 827 C CA . VAL A 1 104 ? 27.695 11.676 -12.361 1.00 78.81 104 VAL A CA 1
ATOM 828 C C . VAL A 1 104 ? 28.355 13.039 -12.624 1.00 78.81 104 VAL A C 1
ATOM 830 O O . VAL A 1 104 ? 28.546 13.390 -13.783 1.00 78.81 104 VAL A O 1
ATOM 833 N N . ASN A 1 105 ? 28.731 13.816 -11.596 1.00 80.81 105 ASN A N 1
ATOM 834 C CA . ASN A 1 105 ? 29.393 15.131 -11.738 1.00 80.81 105 ASN A CA 1
ATOM 835 C C . ASN A 1 105 ? 28.729 16.064 -12.784 1.00 80.81 105 ASN A C 1
ATOM 837 O O . ASN A 1 105 ? 29.410 16.764 -13.527 1.00 80.81 105 ASN A O 1
ATOM 841 N N . GLY A 1 106 ? 27.393 16.049 -12.868 1.00 76.69 106 GLY A N 1
ATOM 842 C CA . GLY A 1 106 ? 26.617 16.852 -13.824 1.00 76.69 106 GLY A CA 1
ATOM 843 C C . GLY A 1 106 ? 26.385 16.215 -15.203 1.00 76.69 106 GLY A C 1
ATOM 844 O O . GLY A 1 106 ? 25.644 16.782 -16.003 1.00 76.69 106 GLY A O 1
ATOM 845 N N . ASN A 1 107 ? 26.945 15.034 -15.482 1.00 81.44 107 ASN A N 1
ATOM 846 C CA . ASN A 1 107 ? 26.657 14.271 -16.700 1.00 81.44 107 ASN A CA 1
ATOM 847 C C . ASN A 1 107 ? 25.294 13.558 -16.621 1.00 81.44 107 ASN A C 1
ATOM 849 O O . ASN A 1 107 ? 24.687 13.438 -15.560 1.00 81.44 107 ASN A O 1
ATOM 853 N N . TRP A 1 108 ? 24.795 13.058 -17.753 1.00 79.75 108 TRP A N 1
ATOM 854 C CA . TRP A 1 108 ? 23.528 12.324 -17.801 1.00 79.75 108 TRP A CA 1
ATOM 855 C C . TRP A 1 108 ? 23.650 10.928 -17.168 1.00 79.75 108 TRP A C 1
ATOM 857 O O . TRP A 1 108 ? 24.538 10.148 -17.519 1.00 79.75 108 TRP A O 1
ATOM 867 N N . VAL A 1 109 ? 22.729 10.586 -16.261 1.00 81.56 109 VAL A N 1
ATOM 868 C CA . VAL A 1 109 ? 22.650 9.245 -15.661 1.00 81.56 109 VAL A CA 1
ATOM 869 C C . VAL A 1 109 ? 22.100 8.265 -16.691 1.00 81.56 109 VAL A C 1
ATOM 871 O O . VAL A 1 109 ? 21.037 8.490 -17.264 1.00 81.56 109 VAL A O 1
ATOM 874 N N . THR A 1 110 ? 22.780 7.135 -16.889 1.00 79.06 110 THR A N 1
ATOM 875 C CA . THR A 1 110 ? 22.224 6.036 -17.690 1.00 79.06 110 THR A CA 1
ATOM 876 C C . THR A 1 110 ? 21.225 5.249 -16.834 1.00 79.06 110 THR A C 1
ATOM 878 O O . THR A 1 110 ? 21.641 4.592 -15.877 1.00 79.06 110 THR A O 1
ATOM 881 N N . PRO A 1 111 ? 19.910 5.304 -17.125 1.00 80.25 111 PRO A N 1
ATOM 882 C CA . PRO A 1 111 ? 18.910 4.619 -16.317 1.00 80.25 111 PRO A CA 1
ATOM 883 C C . PRO A 1 111 ? 18.990 3.104 -16.514 1.00 80.25 111 PRO A C 1
ATOM 885 O O 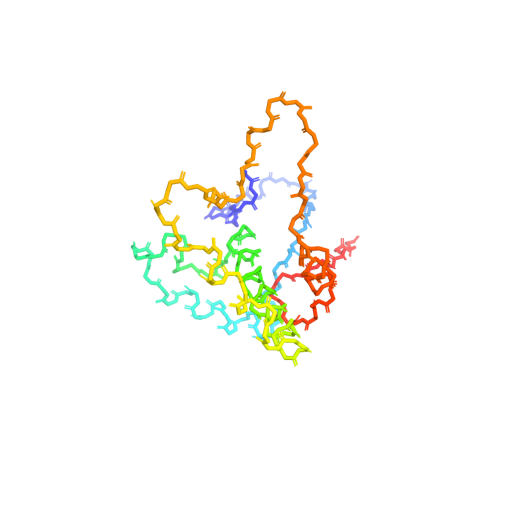. PRO A 1 111 ? 19.316 2.608 -17.593 1.00 80.25 111 PRO A O 1
ATOM 888 N N . TRP A 1 112 ? 18.625 2.348 -15.479 1.00 79.38 112 TRP A N 1
ATOM 889 C CA . TRP A 1 112 ? 18.589 0.892 -15.567 1.00 79.38 112 TRP A CA 1
ATOM 890 C C . TRP A 1 112 ? 17.533 0.412 -16.572 1.00 79.38 112 TRP A C 1
ATOM 892 O O . TRP A 1 112 ? 16.359 0.788 -16.491 1.00 79.38 112 TRP A O 1
ATOM 902 N N . GLU A 1 113 ? 17.923 -0.490 -17.476 1.00 81.94 113 GLU A N 1
ATOM 903 C CA . GLU A 1 113 ? 17.120 -0.923 -18.633 1.00 81.94 113 GLU A CA 1
ATOM 904 C C . GLU A 1 113 ? 15.769 -1.604 -18.282 1.00 81.94 113 GLU A C 1
ATOM 906 O O . GLU A 1 113 ? 14.915 -1.849 -19.147 1.00 81.94 113 GLU A O 1
ATOM 911 N N . HIS A 1 114 ? 15.571 -1.950 -17.007 1.00 85.19 114 HIS A N 1
ATOM 912 C CA . HIS A 1 114 ? 14.383 -2.629 -16.490 1.00 85.19 114 HIS A CA 1
ATOM 913 C C . HIS A 1 114 ? 13.463 -1.722 -15.662 1.00 85.19 114 HIS A C 1
ATOM 915 O O . HIS A 1 114 ? 12.325 -2.119 -15.399 1.00 85.19 114 HIS A O 1
ATOM 921 N N . GLY A 1 115 ? 13.898 -0.507 -15.304 1.00 85.56 115 GLY A N 1
ATOM 922 C CA . GLY A 1 115 ? 13.157 0.391 -14.412 1.00 85.56 115 GLY A CA 1
ATOM 923 C C . GLY A 1 115 ? 11.761 0.750 -14.930 1.00 85.56 115 GLY A C 1
ATOM 924 O O . GLY A 1 115 ? 10.771 0.579 -14.215 1.00 85.56 115 GLY A O 1
ATOM 925 N N . ASP A 1 116 ? 11.647 1.143 -16.204 1.00 89.81 116 ASP A N 1
ATOM 926 C CA . ASP A 1 116 ? 10.345 1.481 -16.800 1.00 89.81 116 ASP A CA 1
ATOM 927 C C . ASP A 1 116 ? 9.380 0.283 -16.777 1.00 89.81 116 ASP A C 1
ATOM 929 O O . ASP A 1 116 ? 8.215 0.422 -16.399 1.00 89.81 116 ASP A O 1
ATOM 933 N N . LYS A 1 117 ? 9.875 -0.926 -17.073 1.00 90.31 117 LYS A N 1
ATOM 934 C CA . LYS A 1 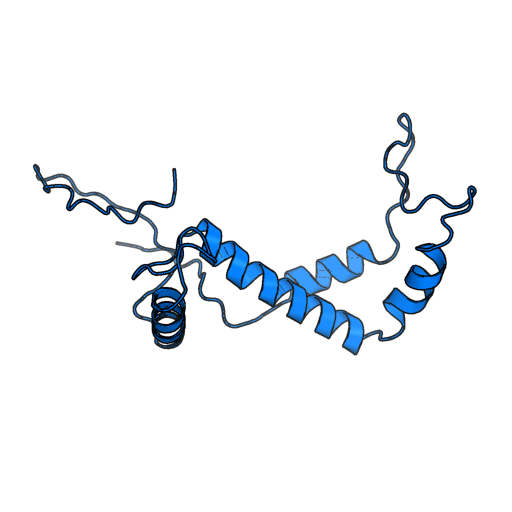117 ? 9.060 -2.151 -17.044 1.00 90.31 117 LYS A CA 1
ATOM 935 C C . LYS A 1 117 ? 8.509 -2.402 -15.642 1.00 90.31 117 LYS A C 1
ATOM 937 O O . LYS A 1 117 ? 7.304 -2.606 -15.511 1.00 90.31 117 LYS A O 1
ATOM 942 N N . ILE A 1 118 ? 9.357 -2.346 -14.614 1.00 91.31 118 ILE A N 1
ATOM 943 C CA . ILE A 1 118 ? 8.949 -2.542 -13.213 1.00 91.31 118 ILE A CA 1
ATOM 944 C C . ILE A 1 118 ? 7.907 -1.492 -12.812 1.00 91.31 118 ILE A C 1
ATOM 946 O O . ILE A 1 118 ? 6.856 -1.843 -12.275 1.00 91.31 118 ILE A O 1
ATOM 950 N N . SER A 1 119 ? 8.129 -0.222 -13.167 1.00 93.56 119 SER A N 1
ATOM 951 C CA . SER A 1 119 ? 7.200 0.869 -12.848 1.00 93.56 119 SER A CA 1
ATOM 952 C C . SER A 1 119 ? 5.796 0.656 -13.440 1.00 93.56 119 SER A C 1
ATOM 954 O O . SER A 1 119 ? 4.788 0.925 -12.784 1.00 93.56 119 SER A O 1
ATOM 956 N N . ARG A 1 120 ? 5.704 0.099 -14.657 1.00 93.00 120 ARG A N 1
ATOM 957 C CA . ARG A 1 120 ? 4.422 -0.247 -15.292 1.00 93.00 120 ARG A CA 1
ATOM 958 C C . ARG A 1 120 ? 3.704 -1.384 -14.575 1.00 93.00 120 ARG A C 1
ATOM 960 O O . ARG A 1 120 ? 2.476 -1.380 -14.547 1.00 93.00 120 ARG A O 1
ATOM 967 N N . PHE A 1 121 ? 4.437 -2.354 -14.029 1.00 93.19 121 PHE A N 1
ATOM 968 C CA . PHE A 1 121 ? 3.835 -3.428 -13.241 1.00 93.19 121 PHE A CA 1
ATOM 969 C C . PHE A 1 121 ? 3.310 -2.909 -11.912 1.00 93.19 121 PHE A C 1
ATOM 971 O O . PHE A 1 121 ? 2.152 -3.178 -11.611 1.00 93.19 121 PHE A O 1
ATOM 978 N N . LEU A 1 122 ? 4.096 -2.100 -11.193 1.00 94.19 122 LEU A N 1
ATOM 979 C CA . LEU A 1 122 ? 3.680 -1.470 -9.934 1.00 94.19 122 LEU A CA 1
ATOM 980 C C . LEU A 1 122 ? 2.366 -0.691 -10.091 1.00 94.19 122 LEU A C 1
ATOM 982 O O . LEU A 1 122 ? 1.446 -0.874 -9.301 1.00 94.19 122 LEU A O 1
ATOM 986 N N . ARG A 1 123 ? 2.222 0.092 -11.170 1.00 93.19 123 ARG A N 1
ATOM 987 C CA . ARG A 1 123 ? 0.982 0.837 -11.471 1.00 93.19 123 ARG A CA 1
ATOM 988 C C . ARG A 1 123 ? -0.231 -0.043 -11.796 1.00 93.19 123 ARG A C 1
ATOM 990 O O . ARG A 1 123 ? -1.357 0.430 -11.710 1.00 93.19 123 ARG A O 1
ATOM 997 N N . LYS A 1 124 ? -0.022 -1.297 -12.202 1.00 92.56 124 LYS A N 1
ATOM 998 C CA . LYS A 1 124 ? -1.082 -2.234 -12.621 1.00 92.56 124 LYS A CA 1
ATOM 999 C C . LYS A 1 124 ? -1.411 -3.290 -11.565 1.00 92.56 124 LYS A C 1
ATOM 1001 O O . LYS A 1 124 ? -2.194 -4.202 -11.841 1.00 92.56 124 LYS A O 1
ATOM 1006 N N . VAL A 1 125 ? -0.793 -3.241 -10.386 1.00 92.88 125 VAL A N 1
ATOM 1007 C CA . VAL A 1 125 ? -1.103 -4.197 -9.323 1.00 92.88 125 VAL A CA 1
ATOM 1008 C C . VAL A 1 125 ? -2.501 -3.923 -8.768 1.00 92.88 125 VAL A C 1
ATOM 1010 O O . VAL A 1 125 ? -2.753 -2.876 -8.179 1.00 92.88 125 VAL A O 1
ATOM 1013 N N . GLY A 1 126 ? -3.391 -4.900 -8.938 1.00 89.81 126 GLY A N 1
ATOM 1014 C CA . GLY A 1 126 ? -4.662 -4.993 -8.230 1.00 89.81 126 GLY A CA 1
ATOM 1015 C C . GLY A 1 126 ? -4.582 -6.127 -7.215 1.00 89.81 126 GLY A C 1
ATOM 1016 O O . GLY A 1 126 ? -4.384 -7.272 -7.614 1.00 89.81 126 GLY A O 1
ATOM 1017 N N . ILE A 1 127 ? -4.702 -5.782 -5.936 1.00 91.25 127 ILE A N 1
ATOM 1018 C CA . ILE A 1 127 ? -4.794 -6.691 -4.787 1.00 91.25 127 ILE A CA 1
ATOM 1019 C C . ILE A 1 127 ? -5.823 -6.123 -3.809 1.00 91.25 127 ILE A C 1
ATOM 1021 O O . ILE A 1 127 ? -6.128 -4.928 -3.863 1.00 91.25 127 ILE A O 1
ATOM 1025 N N . ILE A 1 128 ? -6.340 -6.969 -2.921 1.00 90.56 128 ILE A N 1
ATOM 1026 C CA . ILE A 1 128 ? -7.140 -6.514 -1.782 1.00 90.56 128 ILE A CA 1
ATOM 1027 C C . ILE A 1 128 ? -6.200 -5.775 -0.826 1.00 90.56 128 ILE A C 1
ATOM 1029 O O . ILE A 1 128 ? -5.117 -6.269 -0.521 1.00 90.56 128 ILE A O 1
ATOM 1033 N N . LYS A 1 129 ? -6.606 -4.575 -0.411 1.00 92.00 129 LYS A N 1
ATOM 1034 C CA . LYS A 1 129 ? -5.829 -3.649 0.417 1.00 92.00 129 LYS A CA 1
ATOM 1035 C C . LYS A 1 129 ? -6.631 -3.254 1.643 1.00 92.00 129 LYS A C 1
ATOM 1037 O O . LYS A 1 129 ? -7.859 -3.105 1.553 1.00 92.00 129 LYS A O 1
ATOM 1042 N N . ILE A 1 130 ? -5.952 -3.062 2.768 1.00 94.06 130 ILE A N 1
ATOM 1043 C CA . ILE A 1 130 ? -6.590 -2.525 3.979 1.00 94.06 130 ILE A CA 1
ATOM 1044 C C . ILE A 1 130 ? -6.824 -1.015 3.857 1.00 94.06 130 ILE A C 1
ATOM 1046 O O . ILE A 1 130 ? -7.809 -0.503 4.392 1.00 94.06 130 ILE A O 1
ATOM 1050 N N . VAL A 1 131 ? -5.982 -0.327 3.083 1.00 92.81 131 VAL A N 1
ATOM 1051 C CA . VAL A 1 131 ? -6.131 1.072 2.699 1.00 92.81 131 VAL A CA 1
ATOM 1052 C C . VAL A 1 131 ? -6.972 1.187 1.430 1.00 92.81 131 VAL A C 1
ATOM 1054 O O . VAL A 1 131 ? -6.700 0.564 0.401 1.00 92.81 131 VAL A O 1
ATOM 1057 N N . TYR A 1 132 ? -7.983 2.048 1.472 1.00 86.38 132 TYR A N 1
ATOM 1058 C CA . TYR A 1 132 ? -8.804 2.408 0.319 1.00 86.38 132 TYR A CA 1
ATOM 1059 C C . TYR A 1 132 ? -9.075 3.910 0.337 1.00 86.38 132 TYR A C 1
ATOM 1061 O O . TYR A 1 132 ? -9.220 4.530 1.387 1.00 86.38 132 TYR A O 1
ATOM 1069 N N . CYS A 1 133 ? -9.147 4.495 -0.854 1.00 67.38 133 CYS A N 1
ATOM 1070 C CA . CYS A 1 133 ? -9.551 5.879 -1.024 1.00 67.38 133 CYS A CA 1
ATOM 1071 C C . CYS A 1 133 ? -11.035 5.876 -1.398 1.00 67.38 133 CYS A C 1
ATOM 1073 O O . CYS A 1 133 ? -11.376 5.655 -2.557 1.00 67.38 133 CYS A O 1
ATOM 1075 N N . ASN A 1 134 ? -11.916 6.034 -0.410 1.00 55.50 134 ASN A N 1
ATOM 1076 C CA . ASN A 1 134 ? -13.298 6.439 -0.658 1.00 55.50 134 ASN A CA 1
ATOM 1077 C C . ASN A 1 134 ? -13.468 7.854 -0.128 1.00 55.50 134 ASN A C 1
ATOM 1079 O O . ASN A 1 134 ? -13.063 8.154 0.996 1.00 55.50 134 ASN A O 1
ATOM 1083 N N . TYR A 1 135 ? -14.090 8.706 -0.933 1.00 48.34 135 TYR A N 1
ATOM 1084 C CA . TYR A 1 135 ? -14.567 9.994 -0.463 1.00 48.34 135 TYR A CA 1
ATOM 1085 C C . TYR A 1 135 ? -15.692 9.737 0.543 1.00 48.34 135 TYR A C 1
ATOM 1087 O O . TYR A 1 135 ? -16.727 9.177 0.189 1.00 48.34 135 TYR A O 1
ATOM 1095 N N . LEU A 1 136 ? -15.478 10.121 1.801 1.00 48.12 136 LEU A N 1
ATOM 1096 C CA . LEU A 1 136 ? -16.572 10.309 2.748 1.00 48.12 136 LEU A CA 1
ATOM 1097 C C . LEU A 1 136 ? -17.290 11.597 2.329 1.00 48.12 136 LEU A C 1
ATOM 1099 O O . LEU A 1 136 ? -16.838 12.693 2.645 1.00 48.12 136 LEU A O 1
ATOM 1103 N N . LEU A 1 137 ? -18.357 11.459 1.542 1.00 35.19 137 LEU A N 1
ATOM 1104 C CA . LEU A 1 137 ? -19.403 12.476 1.470 1.00 35.19 137 LEU A CA 1
ATOM 1105 C C . LEU A 1 137 ? -20.257 12.284 2.728 1.00 35.19 137 LEU A C 1
ATOM 1107 O O . LEU A 1 137 ? -20.966 11.283 2.831 1.00 35.19 137 LEU A O 1
ATOM 1111 N N . SER A 1 138 ? -20.106 13.189 3.696 1.00 39.19 138 SER A N 1
ATOM 1112 C CA . SER A 1 138 ? -21.124 13.428 4.726 1.00 39.19 138 SER A CA 1
ATOM 1113 C C . SER A 1 138 ? -22.169 14.390 4.191 1.00 39.19 138 SER A C 1
ATOM 1115 O O . SER A 1 138 ? -21.767 15.344 3.486 1.00 39.19 138 SER A O 1
#

Foldseek 3Di:
DQFDPPPDPPVPPDDDDDDDDDFFDCVDPVSVVVLVVQLPDDCVVPPQTNDSDHGPVVQVVVVVVVLLVQLVVVVCVVPVCPCVVVVVLPPCPPDDRDDQDPPPVPDDGDDDPCVVVSVVSSVVDDDDGSGDDDDPDD

Radius of gyration: 21.92 Å; chains: 1; bounding box: 59×38×45 Å

InterPro domains:
  IPR001828 Receptor, ligand binding region [PF01094] (15-125)
  IPR028082 Periplasmic binding protein-like I [SSF53822] (17-125)

Sequence (138 aa):
VMDERWESEVVEYGAINITGFRIVDSFKPYVKEFLEGWKRLDSVQSPGAGKDSISAQAALMYDAVFVLVEAFNKVLRKKPDLFRNNVRRGLNYNGTTKALDCNVNGNWVTPWEHGDKISRFLRKVGIIKIVYCNYLLS